Protein AF-A0A4U3FP28-F1 (afdb_monomer_lite)

Secondary structure (DSSP, 8-state):
-PPPP-SS-TT-HHHHHHHHHHHHHHHHHTS-S---HHHHHHHHHHHHHHHHHHHHHHHHHHHHHHHHTT--

Sequence (72 aa):
MPKTISYTELDDPANDLRKAHAIIDLMIDSIPVGGDETESWRMAAIQDFVFRSLQKLDALINDATSNAGKSS

Structure (mmCIF, N/CA/C/O backbone):
data_AF-A0A4U3FP28-F1
#
_entry.id   AF-A0A4U3FP28-F1
#
loop_
_atom_site.group_PDB
_atom_site.id
_atom_site.type_symbol
_atom_site.label_atom_id
_atom_site.label_alt_id
_atom_site.label_comp_id
_atom_site.label_asym_id
_atom_site.label_entity_id
_atom_site.label_seq_id
_atom_site.pdbx_PDB_ins_code
_atom_site.Cartn_x
_atom_site.Cartn_y
_atom_site.Cartn_z
_atom_site.occupancy
_atom_site.B_iso_or_equiv
_atom_site.auth_seq_id
_atom_site.auth_comp_id
_atom_site.auth_asym_id
_atom_site.auth_atom_id
_atom_site.pdbx_PDB_model_num
ATOM 1 N N . MET A 1 1 ? -0.466 -12.767 13.718 1.00 37.72 1 MET A N 1
ATOM 2 C CA . MET A 1 1 ? -1.317 -13.063 12.545 1.00 37.72 1 MET A CA 1
ATOM 3 C C . MET A 1 1 ? -1.800 -11.730 11.997 1.00 37.72 1 MET A C 1
ATOM 5 O O . MET A 1 1 ? -2.293 -10.955 12.814 1.00 37.72 1 MET A O 1
ATOM 9 N N . PRO A 1 2 ? -1.607 -11.406 10.705 1.00 48.59 2 PRO A N 1
ATOM 10 C CA . PRO A 1 2 ? -2.147 -10.167 10.149 1.00 48.59 2 PRO A CA 1
ATOM 11 C C . PRO A 1 2 ? -3.676 -10.183 10.298 1.00 48.59 2 PRO A C 1
ATOM 13 O O . PRO A 1 2 ? -4.319 -11.176 9.959 1.00 48.59 2 PRO A O 1
ATOM 16 N N . LYS A 1 3 ? -4.249 -9.129 10.893 1.00 61.91 3 LYS A N 1
ATOM 17 C CA . LYS A 1 3 ? -5.708 -8.990 11.029 1.00 61.91 3 LYS A CA 1
ATOM 18 C C . LYS A 1 3 ? -6.312 -8.755 9.642 1.00 61.91 3 LYS A C 1
ATOM 20 O O . LYS A 1 3 ? -5.820 -7.913 8.897 1.00 61.91 3 LYS A O 1
ATOM 25 N N . THR A 1 4 ? -7.365 -9.497 9.317 1.00 77.94 4 THR A N 1
ATOM 26 C CA . THR A 1 4 ? -8.087 -9.421 8.040 1.00 77.94 4 THR A CA 1
ATOM 27 C C . THR A 1 4 ? -8.686 -8.026 7.830 1.00 77.94 4 THR A C 1
ATOM 29 O O . THR A 1 4 ? -9.160 -7.407 8.783 1.00 77.94 4 THR A O 1
ATOM 32 N N . ILE A 1 5 ? -8.663 -7.527 6.590 1.00 81.31 5 ILE A N 1
ATOM 33 C CA . ILE A 1 5 ? -9.392 -6.310 6.201 1.00 81.31 5 ILE A CA 1
ATOM 34 C C . ILE A 1 5 ? -10.893 -6.590 6.306 1.00 81.31 5 ILE A C 1
ATOM 36 O O . ILE A 1 5 ? -11.376 -7.596 5.786 1.00 81.31 5 ILE A O 1
ATOM 40 N N . SER A 1 6 ? -11.627 -5.690 6.954 1.00 79.94 6 SER A N 1
ATOM 41 C CA . SER A 1 6 ? -13.085 -5.717 7.042 1.00 79.94 6 SER A CA 1
ATOM 42 C C . SER A 1 6 ? -13.674 -4.628 6.144 1.00 79.94 6 SER A C 1
ATOM 44 O O . SER A 1 6 ? -13.226 -3.487 6.157 1.00 79.94 6 SER A O 1
ATOM 46 N N . TYR A 1 7 ? -14.693 -4.933 5.344 1.00 78.31 7 TYR A N 1
ATOM 47 C CA . TYR A 1 7 ? -15.369 -3.914 4.521 1.00 78.31 7 TYR A CA 1
ATOM 48 C C . TYR A 1 7 ? -16.616 -3.333 5.195 1.00 78.31 7 TYR A C 1
ATOM 50 O O . TYR A 1 7 ? -17.207 -2.388 4.683 1.00 78.31 7 TYR A O 1
ATOM 58 N N . THR A 1 8 ? -17.002 -3.882 6.347 1.00 80.44 8 THR A N 1
ATOM 59 C CA . THR A 1 8 ? -18.192 -3.478 7.105 1.00 80.44 8 THR A CA 1
ATOM 60 C C . THR A 1 8 ? -17.853 -2.637 8.334 1.00 80.44 8 THR A C 1
ATOM 62 O O . THR A 1 8 ? -18.707 -1.910 8.825 1.00 80.44 8 THR A O 1
ATOM 65 N N . GLU A 1 9 ? -16.613 -2.700 8.821 1.00 75.00 9 GLU A N 1
ATOM 66 C CA . GLU A 1 9 ? -16.114 -1.861 9.919 1.00 75.00 9 GLU A CA 1
ATOM 67 C C . GLU A 1 9 ? -15.567 -0.543 9.354 1.00 75.00 9 GLU A C 1
ATOM 69 O O . GLU A 1 9 ? -14.362 -0.376 9.161 1.00 75.00 9 GLU A O 1
ATOM 74 N N . LEU A 1 10 ? -16.475 0.372 9.005 1.00 70.94 10 LEU A N 1
ATOM 75 C CA . LEU A 1 10 ? -16.134 1.663 8.392 1.00 70.94 10 LEU A CA 1
ATOM 76 C C . LEU A 1 10 ? -15.532 2.667 9.387 1.00 70.94 10 LEU A C 1
ATOM 78 O O . LEU A 1 10 ? -14.820 3.567 8.964 1.00 70.94 10 LEU A O 1
ATOM 82 N N . ASP A 1 11 ? -15.777 2.480 10.686 1.00 78.31 11 ASP A N 1
ATOM 83 C CA . ASP A 1 11 ? -15.359 3.415 11.738 1.00 78.31 11 ASP A CA 1
ATOM 84 C C . ASP A 1 11 ? -14.093 2.966 12.495 1.00 78.31 11 ASP A C 1
ATOM 86 O O . ASP A 1 11 ? -13.728 3.595 13.485 1.00 78.31 11 ASP A O 1
ATOM 90 N N . ASP A 1 12 ? -13.423 1.880 12.076 1.00 78.06 12 ASP A N 1
ATOM 91 C CA . ASP A 1 12 ? -12.144 1.442 12.664 1.00 78.06 12 ASP A CA 1
ATOM 92 C C . ASP A 1 12 ? -10.962 2.076 11.900 1.00 78.06 12 ASP A C 1
ATOM 94 O O . ASP A 1 12 ? -10.644 1.634 10.788 1.00 78.06 12 ASP A O 1
ATOM 98 N N . PRO A 1 13 ? -10.235 3.051 12.487 1.00 75.62 13 PRO A N 1
ATOM 99 C CA . PRO A 1 13 ? -9.080 3.667 11.838 1.00 75.62 13 PRO A CA 1
ATOM 100 C C . PRO A 1 13 ? -7.985 2.653 11.488 1.00 75.62 13 PRO A C 1
ATOM 102 O O . PRO A 1 13 ? -7.292 2.805 10.484 1.00 75.62 13 PRO A O 1
ATOM 105 N N . ALA A 1 14 ? -7.826 1.586 12.281 1.00 78.00 14 ALA A N 1
ATOM 106 C CA . ALA A 1 14 ? -6.849 0.545 11.986 1.00 78.00 14 ALA A CA 1
ATOM 107 C C . ALA A 1 14 ? -7.251 -0.271 10.750 1.00 78.00 14 ALA A C 1
ATOM 109 O O . ALA A 1 14 ? -6.384 -0.757 10.025 1.00 78.00 14 ALA A O 1
ATOM 110 N N . ASN A 1 15 ? -8.548 -0.423 10.494 1.00 82.25 15 ASN A N 1
ATOM 111 C CA . ASN A 1 15 ? -9.056 -1.101 9.312 1.00 82.25 15 ASN A CA 1
ATOM 112 C C . ASN A 1 15 ? -8.840 -0.266 8.038 1.00 82.25 15 ASN A C 1
ATOM 114 O O . ASN A 1 15 ? -8.402 -0.810 7.025 1.00 82.25 15 ASN A O 1
ATOM 118 N N . ASP A 1 16 ? -9.044 1.051 8.094 1.00 78.81 16 ASP A N 1
ATOM 119 C CA . ASP A 1 16 ? -8.742 1.942 6.965 1.00 78.81 16 ASP A CA 1
ATOM 120 C C . ASP A 1 16 ? -7.248 1.979 6.626 1.00 78.81 16 ASP A C 1
ATOM 122 O O . ASP A 1 16 ? -6.872 1.919 5.453 1.00 78.81 16 ASP A O 1
ATOM 126 N N . LEU A 1 17 ? -6.379 1.964 7.639 1.00 81.62 17 LEU A N 1
ATOM 127 C CA . LEU A 1 17 ? -4.934 1.858 7.428 1.00 81.62 17 LEU A CA 1
ATOM 128 C C . LEU A 1 17 ? -4.535 0.514 6.791 1.00 81.62 17 LEU A C 1
ATOM 130 O O . LEU A 1 17 ? -3.668 0.486 5.919 1.00 81.62 17 LEU A O 1
ATOM 134 N N . ARG A 1 18 ? -5.194 -0.598 7.152 1.00 80.81 18 ARG A N 1
ATOM 135 C CA . ARG A 1 18 ? -4.976 -1.899 6.487 1.00 80.81 18 ARG A CA 1
ATOM 136 C C . ARG A 1 18 ? -5.437 -1.889 5.029 1.00 80.81 18 ARG A C 1
ATOM 138 O O . ARG A 1 18 ? -4.765 -2.474 4.185 1.00 80.81 18 ARG A O 1
ATOM 145 N N . LYS A 1 19 ? -6.547 -1.213 4.706 1.00 82.56 19 LYS A N 1
ATOM 146 C CA . LYS A 1 19 ? -6.977 -1.025 3.307 1.00 82.56 19 LYS A CA 1
ATOM 147 C C . LYS A 1 19 ? -5.931 -0.238 2.518 1.00 82.56 19 LYS A C 1
ATOM 149 O O . LYS A 1 19 ? -5.593 -0.638 1.409 1.00 82.56 19 LYS A O 1
ATOM 154 N N . ALA A 1 20 ? -5.390 0.837 3.097 1.00 80.62 20 ALA A N 1
ATOM 155 C CA . ALA A 1 20 ? -4.313 1.607 2.478 1.00 80.62 20 ALA A CA 1
ATOM 156 C C . ALA A 1 20 ? -3.064 0.744 2.229 1.00 80.62 20 ALA A C 1
ATOM 158 O O . ALA A 1 20 ? -2.507 0.796 1.135 1.00 80.62 20 ALA A O 1
ATOM 159 N N . HIS A 1 21 ? -2.680 -0.099 3.194 1.00 82.31 21 HIS A N 1
ATOM 160 C CA . HIS A 1 21 ? -1.581 -1.057 3.035 1.00 82.31 21 HIS A CA 1
ATOM 161 C C . HIS A 1 21 ? -1.820 -1.999 1.843 1.00 82.31 21 HIS A C 1
ATOM 163 O O . HIS A 1 21 ? -0.972 -2.098 0.964 1.00 82.31 21 HIS A O 1
ATOM 169 N N . ALA A 1 22 ? -2.999 -2.623 1.749 1.00 82.69 22 ALA A N 1
ATOM 170 C CA . ALA A 1 22 ? -3.311 -3.547 0.655 1.00 82.69 22 ALA A CA 1
ATOM 171 C C . ALA A 1 22 ? -3.359 -2.876 -0.729 1.00 82.69 22 ALA A C 1
ATOM 173 O O . ALA A 1 22 ? -2.973 -3.489 -1.721 1.00 82.69 22 ALA A O 1
ATOM 174 N N . ILE A 1 23 ? -3.815 -1.621 -0.816 1.00 81.00 23 ILE A N 1
ATOM 175 C CA . ILE A 1 23 ? -3.765 -0.854 -2.072 1.00 81.00 23 ILE A CA 1
ATOM 176 C C . ILE A 1 23 ? -2.313 -0.635 -2.497 1.00 81.00 23 ILE A C 1
ATOM 178 O O . ILE A 1 23 ? -1.988 -0.789 -3.671 1.00 81.00 23 ILE A O 1
ATOM 182 N N . ILE A 1 24 ? -1.444 -0.292 -1.548 1.00 77.25 24 ILE A N 1
ATOM 183 C CA . ILE A 1 24 ? -0.026 -0.087 -1.824 1.00 77.25 24 ILE A CA 1
ATOM 184 C C . ILE A 1 24 ? 0.635 -1.400 -2.268 1.00 77.25 24 ILE A C 1
ATOM 186 O O . ILE A 1 24 ? 1.365 -1.377 -3.254 1.00 77.25 24 ILE A O 1
ATOM 190 N N . ASP A 1 25 ? 0.333 -2.535 -1.633 1.00 76.00 25 ASP A N 1
ATOM 191 C CA . ASP A 1 25 ? 0.837 -3.848 -2.069 1.00 76.00 25 ASP A CA 1
ATOM 192 C C . ASP A 1 25 ? 0.416 -4.172 -3.513 1.00 76.00 25 ASP A C 1
ATOM 194 O O . ASP A 1 25 ? 1.251 -4.540 -4.337 1.00 76.00 25 ASP A O 1
ATOM 198 N N . LEU A 1 26 ? -0.853 -3.932 -3.867 1.00 79.25 26 LEU A N 1
ATOM 199 C CA . LEU A 1 26 ? -1.339 -4.095 -5.244 1.00 79.25 26 LEU A CA 1
ATOM 200 C C . LEU A 1 26 ? -0.599 -3.186 -6.235 1.00 79.25 26 LEU A C 1
ATOM 202 O O . LEU A 1 26 ? -0.341 -3.583 -7.372 1.00 79.25 26 LEU A O 1
ATOM 206 N N . MET A 1 27 ? -0.248 -1.966 -5.818 1.00 74.31 27 MET A N 1
ATOM 207 C CA . MET A 1 27 ? 0.560 -1.069 -6.642 1.00 74.31 27 MET A CA 1
ATOM 208 C C . MET A 1 27 ? 1.971 -1.625 -6.858 1.00 74.31 27 MET A C 1
ATOM 210 O O . MET A 1 27 ? 2.457 -1.536 -7.984 1.00 74.31 27 MET A O 1
ATOM 214 N N . ILE A 1 28 ? 2.603 -2.228 -5.842 1.00 71.62 28 ILE A N 1
ATOM 215 C CA . ILE A 1 28 ? 3.911 -2.898 -5.981 1.00 71.62 28 ILE A CA 1
ATOM 216 C C . ILE A 1 28 ? 3.816 -4.041 -6.986 1.00 71.62 28 ILE A C 1
ATOM 218 O O . ILE A 1 28 ? 4.639 -4.112 -7.893 1.00 71.62 28 ILE A O 1
ATOM 222 N N . ASP A 1 29 ? 2.805 -4.898 -6.861 1.00 74.75 29 ASP A N 1
ATOM 223 C CA . ASP A 1 29 ? 2.625 -6.052 -7.748 1.00 74.75 29 ASP A CA 1
ATOM 224 C C . ASP A 1 29 ? 2.382 -5.637 -9.209 1.00 74.75 29 ASP A C 1
ATOM 226 O O . ASP A 1 29 ? 2.686 -6.386 -10.138 1.00 74.75 29 ASP A O 1
ATOM 230 N N . SER A 1 30 ? 1.859 -4.426 -9.429 1.00 76.62 30 SER A N 1
ATOM 231 C CA . SER A 1 30 ? 1.630 -3.862 -10.764 1.00 76.62 30 SER A CA 1
ATOM 232 C C . SER A 1 30 ? 2.867 -3.220 -11.409 1.00 76.62 30 SER A C 1
ATOM 234 O O . SER A 1 30 ? 2.807 -2.829 -12.577 1.00 76.62 30 SER A O 1
ATOM 236 N N . ILE A 1 31 ? 3.983 -3.099 -10.679 1.00 72.38 31 ILE A N 1
ATOM 237 C CA . ILE A 1 31 ? 5.227 -2.514 -11.190 1.00 72.38 31 ILE A CA 1
ATOM 238 C C . ILE A 1 31 ? 5.795 -3.402 -12.309 1.00 72.38 31 ILE A C 1
ATOM 240 O O . ILE A 1 31 ? 6.104 -4.570 -12.060 1.00 72.38 31 ILE A O 1
ATOM 244 N N . PRO A 1 32 ? 6.000 -2.869 -13.530 1.00 73.88 32 PRO A N 1
ATOM 245 C CA . PRO A 1 32 ? 6.644 -3.614 -14.602 1.00 73.88 32 PRO A CA 1
ATOM 246 C C . PRO A 1 32 ? 8.053 -4.043 -14.187 1.00 73.88 32 PRO A C 1
ATOM 248 O O . PRO A 1 32 ? 8.886 -3.218 -13.807 1.00 73.88 32 PRO A O 1
ATOM 251 N N . VAL A 1 33 ? 8.334 -5.342 -14.277 1.00 69.00 33 VAL A N 1
ATOM 252 C CA . VAL A 1 33 ? 9.675 -5.891 -14.047 1.00 69.00 33 VAL A CA 1
ATOM 253 C C . VAL A 1 33 ? 10.383 -5.979 -15.397 1.00 69.00 33 VAL A C 1
ATOM 255 O O . VAL A 1 33 ? 10.374 -7.013 -16.061 1.00 69.00 33 VAL A O 1
ATOM 258 N N . GLY A 1 34 ? 10.935 -4.856 -15.845 1.00 70.38 34 GLY A N 1
ATOM 259 C CA . GLY A 1 34 ? 11.643 -4.752 -17.119 1.00 70.38 34 GLY A CA 1
ATOM 260 C C . GLY A 1 34 ? 11.620 -3.328 -17.657 1.00 70.38 34 GLY A C 1
ATOM 261 O O . GLY A 1 34 ? 10.649 -2.610 -17.450 1.00 70.38 34 GLY A O 1
ATOM 262 N N . GLY A 1 35 ? 12.701 -2.925 -18.317 1.00 67.88 35 GLY A N 1
ATOM 263 C CA . GLY A 1 35 ? 12.864 -1.571 -18.832 1.00 67.88 35 GLY A CA 1
ATOM 264 C C . GLY A 1 35 ? 14.330 -1.226 -19.057 1.00 67.88 35 GLY A C 1
ATOM 265 O O . GLY A 1 35 ? 15.222 -2.000 -18.698 1.00 67.88 35 GLY A O 1
ATOM 266 N N . ASP A 1 36 ? 14.584 -0.070 -19.663 1.00 79.88 36 ASP A N 1
ATOM 267 C CA . ASP A 1 36 ? 15.940 0.468 -19.745 1.00 79.88 36 ASP A CA 1
ATOM 268 C C . ASP A 1 36 ? 16.460 0.917 -18.360 1.00 79.88 36 ASP A C 1
ATOM 270 O O . ASP A 1 36 ? 15.782 0.823 -17.329 1.00 79.88 36 ASP A O 1
ATOM 274 N N . GLU A 1 37 ? 17.705 1.386 -18.309 1.00 76.62 37 GLU A N 1
ATOM 275 C CA . GLU A 1 37 ? 18.357 1.812 -17.065 1.00 76.62 37 GLU A CA 1
ATOM 276 C C . GLU A 1 37 ? 17.602 2.968 -16.369 1.00 76.62 37 GLU A C 1
ATOM 278 O O . GLU A 1 37 ? 17.563 3.049 -15.139 1.00 76.62 37 GLU A O 1
ATOM 283 N N . THR A 1 38 ? 16.922 3.826 -17.140 1.00 78.31 38 THR A N 1
ATOM 284 C CA . THR A 1 38 ? 16.137 4.952 -16.608 1.00 78.31 38 THR A CA 1
ATOM 285 C C . THR A 1 38 ? 14.823 4.473 -15.998 1.00 78.31 38 THR A C 1
ATOM 287 O O . THR A 1 38 ? 14.422 4.939 -14.929 1.00 78.31 38 THR A O 1
ATOM 290 N N . GLU A 1 39 ? 14.145 3.538 -16.658 1.00 76.06 39 GLU A N 1
ATOM 291 C CA . GLU A 1 39 ? 12.920 2.910 -16.159 1.00 76.06 39 GLU A CA 1
ATOM 292 C C . GLU A 1 39 ? 13.187 2.111 -14.877 1.00 76.06 39 GLU A C 1
ATOM 294 O O . GLU A 1 39 ? 12.458 2.251 -13.893 1.00 76.06 39 GLU A O 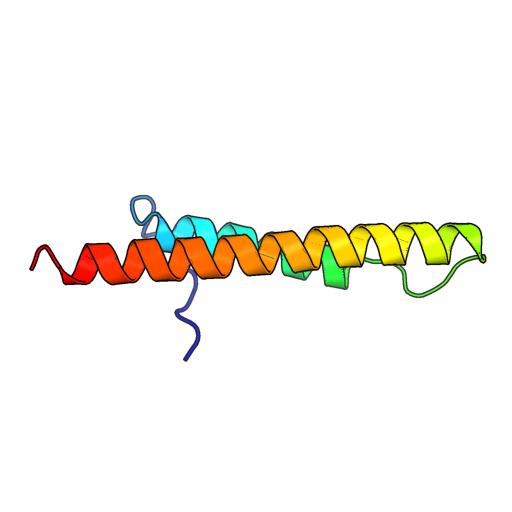1
ATOM 299 N N . SER A 1 40 ? 14.313 1.397 -14.826 1.00 75.62 40 SER A N 1
ATOM 300 C CA . SER A 1 40 ? 14.759 0.661 -13.639 1.00 75.62 40 SER A CA 1
ATOM 301 C C . SER A 1 40 ? 14.965 1.577 -12.426 1.00 75.62 40 SER A C 1
ATOM 303 O O . SER A 1 40 ? 14.515 1.263 -11.322 1.00 75.62 40 SER A O 1
ATOM 305 N N . TRP A 1 41 ? 15.588 2.747 -12.617 1.00 77.88 41 TRP A N 1
ATOM 306 C CA . TRP A 1 41 ? 15.772 3.722 -11.535 1.00 77.88 41 TRP A CA 1
ATOM 307 C C . TRP A 1 41 ? 14.443 4.307 -11.038 1.00 77.88 41 TRP A C 1
ATOM 309 O O . TRP A 1 41 ? 14.238 4.441 -9.830 1.00 77.88 41 TRP A O 1
ATOM 319 N N . ARG A 1 42 ? 13.512 4.618 -11.951 1.00 80.25 42 ARG A N 1
ATOM 320 C CA . ARG A 1 42 ? 12.170 5.101 -11.584 1.00 80.25 42 ARG A CA 1
ATOM 321 C C . ARG A 1 42 ? 11.415 4.057 -10.768 1.00 80.25 42 ARG A C 1
ATOM 323 O O . ARG A 1 42 ? 10.816 4.412 -9.754 1.00 80.25 42 ARG A O 1
ATOM 330 N N . MET A 1 43 ? 11.493 2.784 -11.158 1.00 78.81 43 MET A N 1
ATOM 331 C CA . MET A 1 43 ? 10.856 1.696 -10.416 1.00 78.81 43 MET A CA 1
ATOM 332 C C . MET A 1 43 ? 11.476 1.503 -9.030 1.00 78.81 43 MET A C 1
ATOM 334 O O . MET A 1 43 ? 10.735 1.362 -8.059 1.00 78.81 43 MET A O 1
ATOM 338 N N . ALA A 1 44 ? 12.803 1.596 -8.903 1.00 79.06 44 ALA A N 1
ATOM 339 C CA . ALA A 1 44 ? 13.476 1.547 -7.606 1.00 79.06 44 ALA A CA 1
ATOM 340 C C . ALA A 1 44 ? 13.058 2.710 -6.684 1.00 79.06 44 ALA A C 1
ATOM 342 O O . ALA A 1 44 ? 12.810 2.503 -5.496 1.00 79.06 44 ALA A O 1
ATOM 343 N N . ALA A 1 45 ? 12.922 3.928 -7.222 1.00 82.88 45 ALA A N 1
ATOM 344 C CA . ALA A 1 45 ? 12.460 5.088 -6.457 1.00 82.88 45 ALA A CA 1
ATOM 345 C C . ALA A 1 45 ? 11.001 4.939 -5.986 1.00 82.88 45 ALA A C 1
ATOM 347 O O . ALA A 1 45 ? 10.678 5.283 -4.847 1.00 82.88 45 ALA A O 1
ATOM 348 N N . ILE A 1 46 ? 10.128 4.395 -6.841 1.00 81.69 46 ILE A N 1
ATOM 349 C CA . ILE A 1 46 ? 8.736 4.085 -6.488 1.00 81.69 46 ILE A CA 1
ATOM 350 C C . ILE A 1 46 ? 8.694 3.026 -5.380 1.00 81.69 46 ILE A C 1
ATOM 352 O O . ILE A 1 46 ? 7.999 3.225 -4.385 1.00 81.69 46 ILE A O 1
ATOM 356 N N . GLN A 1 47 ? 9.470 1.946 -5.509 1.00 80.06 47 GLN A N 1
ATOM 357 C CA . GLN A 1 47 ? 9.555 0.891 -4.495 1.00 80.06 4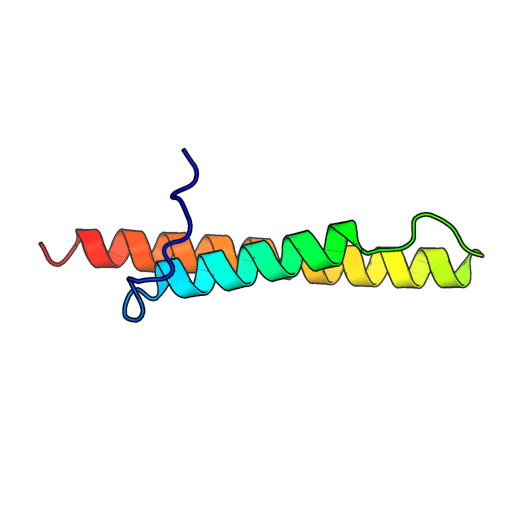7 GLN A CA 1
ATOM 358 C C . GLN A 1 47 ? 10.046 1.419 -3.140 1.00 80.06 47 GLN A C 1
ATOM 360 O O . GLN A 1 47 ? 9.438 1.098 -2.122 1.00 80.06 47 GLN A O 1
ATOM 365 N N . ASP A 1 48 ? 11.085 2.265 -3.103 1.00 84.88 48 ASP A N 1
ATOM 366 C CA . ASP A 1 48 ? 11.575 2.861 -1.847 1.00 84.88 48 ASP A CA 1
ATOM 367 C C . ASP A 1 48 ? 10.504 3.744 -1.184 1.00 84.88 48 ASP A C 1
ATOM 369 O O . ASP A 1 48 ? 10.237 3.628 0.015 1.00 84.88 48 ASP A O 1
ATOM 373 N N . PHE A 1 49 ? 9.828 4.598 -1.961 1.00 83.56 49 PHE A N 1
ATOM 374 C CA . PHE A 1 49 ? 8.754 5.444 -1.436 1.00 83.56 49 PHE A CA 1
ATOM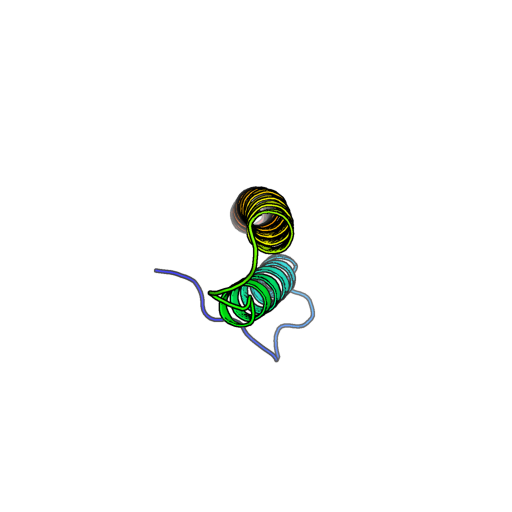 375 C C . PHE A 1 49 ? 7.591 4.619 -0.870 1.00 83.56 49 PHE A C 1
ATOM 377 O O . PHE A 1 49 ? 7.078 4.908 0.218 1.00 83.56 49 PHE A O 1
ATOM 384 N N . VAL A 1 50 ? 7.190 3.578 -1.596 1.00 81.25 50 VAL A N 1
ATOM 385 C CA . VAL A 1 50 ? 6.139 2.650 -1.189 1.00 81.25 50 VAL A CA 1
ATOM 386 C C . VAL A 1 50 ? 6.524 1.924 0.099 1.00 81.25 50 VAL A C 1
ATOM 388 O O . VAL A 1 50 ? 5.765 1.969 1.066 1.00 81.25 50 VAL A O 1
ATOM 391 N N . PHE A 1 51 ? 7.718 1.335 0.164 1.00 82.38 51 PHE 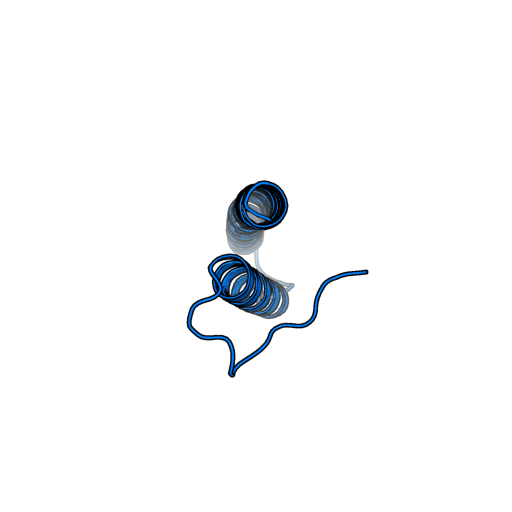A N 1
ATOM 392 C CA . PHE A 1 51 ? 8.188 0.609 1.341 1.00 82.38 51 PHE A CA 1
ATOM 393 C C . PHE A 1 51 ? 8.193 1.489 2.600 1.00 82.38 51 PHE A C 1
ATOM 395 O O . PHE A 1 51 ? 7.679 1.098 3.649 1.00 82.38 51 PHE A O 1
ATOM 402 N N . ARG A 1 52 ? 8.684 2.731 2.493 1.00 85.62 52 ARG A N 1
ATOM 403 C CA . ARG A 1 52 ? 8.643 3.701 3.603 1.00 85.62 52 ARG A CA 1
ATOM 404 C C . ARG A 1 52 ? 7.219 4.081 4.005 1.00 85.62 52 ARG A C 1
ATOM 406 O O . ARG A 1 52 ? 6.976 4.394 5.171 1.00 85.62 52 ARG A O 1
ATOM 413 N N . SER A 1 53 ? 6.290 4.102 3.054 1.00 82.50 53 SER A N 1
ATOM 414 C CA . SER A 1 53 ? 4.878 4.389 3.322 1.00 82.50 53 SER A CA 1
ATOM 415 C C . SER A 1 53 ? 4.218 3.241 4.085 1.00 82.50 53 SER A C 1
ATOM 417 O O . SER A 1 53 ? 3.530 3.504 5.070 1.00 82.50 53 SER A O 1
ATOM 419 N N . LEU A 1 54 ? 4.510 1.987 3.718 1.00 81.38 54 LEU A N 1
ATOM 420 C CA . LEU A 1 54 ? 4.052 0.799 4.447 1.00 81.38 54 LEU A CA 1
ATOM 421 C C . LEU A 1 54 ? 4.557 0.789 5.895 1.00 81.38 54 LEU A C 1
ATOM 423 O O . LEU A 1 54 ? 3.760 0.653 6.815 1.00 81.38 54 LEU A O 1
ATOM 427 N N . GLN A 1 55 ? 5.843 1.076 6.125 1.00 86.94 55 GLN A N 1
ATOM 428 C CA . GLN A 1 55 ? 6.396 1.157 7.487 1.00 86.94 55 GLN A CA 1
ATOM 429 C C . GLN A 1 55 ? 5.689 2.203 8.367 1.00 86.94 55 GLN A C 1
ATOM 431 O O . GLN A 1 55 ? 5.485 1.988 9.563 1.00 86.94 55 GLN A O 1
ATOM 436 N N . LYS A 1 56 ? 5.308 3.351 7.791 1.00 86.81 56 LYS A N 1
ATOM 437 C CA . LYS A 1 56 ? 4.541 4.379 8.512 1.00 86.81 56 LYS A CA 1
ATOM 438 C C . LYS A 1 56 ? 3.116 3.921 8.805 1.00 86.81 56 LYS A C 1
ATOM 440 O O . LYS A 1 56 ? 2.613 4.201 9.890 1.00 86.81 56 LYS A O 1
ATOM 445 N N . LEU A 1 57 ? 2.47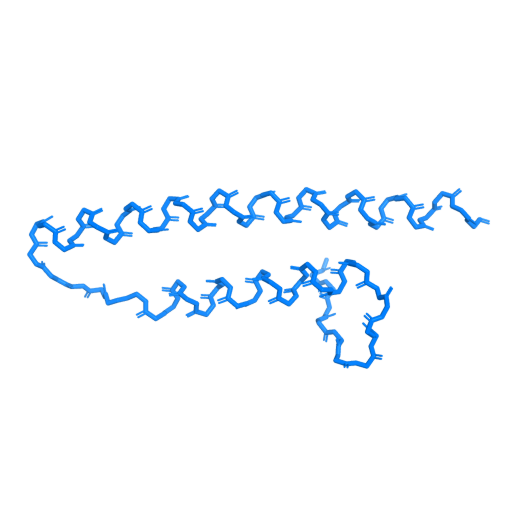5 3.229 7.863 1.00 82.44 57 LEU A N 1
ATOM 446 C CA . LEU A 1 57 ? 1.150 2.648 8.076 1.00 82.44 57 LEU A CA 1
ATOM 447 C C . LEU A 1 57 ? 1.183 1.591 9.180 1.00 82.44 57 LEU A C 1
ATOM 449 O O . LEU A 1 57 ? 0.333 1.639 10.061 1.00 82.44 57 LEU A O 1
ATOM 453 N N . ASP A 1 58 ? 2.186 0.714 9.202 1.00 82.62 58 ASP A N 1
ATOM 454 C CA . ASP A 1 58 ? 2.359 -0.281 10.265 1.00 82.62 58 ASP A CA 1
ATOM 455 C C . ASP A 1 58 ? 2.489 0.372 11.644 1.00 82.62 58 ASP A C 1
ATOM 457 O O . ASP A 1 58 ? 1.845 -0.058 12.604 1.00 82.62 58 ASP A O 1
ATOM 461 N N . ALA A 1 59 ? 3.277 1.446 11.749 1.00 87.31 59 ALA A N 1
ATOM 462 C CA . ALA A 1 59 ? 3.391 2.216 12.983 1.00 87.31 59 ALA A CA 1
ATOM 463 C C . ALA A 1 59 ? 2.034 2.804 13.413 1.00 87.31 59 ALA A C 1
ATOM 465 O O . ALA A 1 59 ? 1.630 2.633 14.562 1.00 87.31 59 ALA A O 1
ATOM 466 N N . LEU A 1 60 ? 1.286 3.413 12.485 1.00 84.50 60 LEU A N 1
ATOM 467 C CA . LEU A 1 60 ? -0.045 3.964 12.761 1.00 84.50 60 LEU A CA 1
ATOM 468 C C . LEU A 1 60 ? -1.066 2.881 13.147 1.00 84.50 60 LEU A C 1
ATOM 470 O O . LEU A 1 60 ? -1.883 3.102 14.039 1.00 84.50 60 LEU A O 1
ATOM 474 N N . ILE A 1 61 ? -1.020 1.704 12.514 1.00 83.12 61 ILE A N 1
ATOM 475 C CA . ILE A 1 61 ? -1.882 0.561 12.848 1.00 83.12 61 ILE A CA 1
ATOM 476 C C . ILE A 1 61 ? -1.590 0.093 14.272 1.00 83.12 61 ILE A C 1
ATOM 478 O O . ILE A 1 61 ? -2.526 -0.140 15.044 1.00 83.12 61 ILE A O 1
ATOM 482 N N . ASN A 1 62 ? -0.310 -0.035 14.627 1.00 85.00 62 ASN A N 1
ATOM 483 C CA . ASN A 1 62 ? 0.124 -0.439 15.962 1.00 85.00 62 ASN A CA 1
ATOM 484 C C . ASN A 1 62 ? -0.279 0.596 17.026 1.00 85.00 62 ASN A C 1
ATOM 486 O O . ASN A 1 62 ? -0.773 0.220 18.091 1.00 85.00 62 ASN A O 1
ATOM 490 N N . ASP A 1 63 ? -0.162 1.891 16.732 1.00 87.31 63 ASP A N 1
ATOM 491 C CA . ASP A 1 63 ? -0.616 2.970 17.619 1.00 87.31 63 ASP A CA 1
ATOM 492 C C . ASP A 1 63 ? -2.144 2.962 17.795 1.00 87.31 63 ASP A C 1
ATOM 494 O O . ASP A 1 63 ? -2.651 3.033 18.916 1.00 87.31 63 ASP A O 1
ATOM 498 N N . ALA A 1 64 ? -2.902 2.807 16.706 1.00 79.00 64 ALA A N 1
ATOM 499 C CA . ALA A 1 64 ? -4.362 2.743 16.753 1.00 79.00 64 ALA A CA 1
ATOM 500 C C . ALA A 1 64 ? -4.858 1.530 17.560 1.00 79.00 64 ALA A C 1
ATOM 502 O O . ALA A 1 64 ? -5.746 1.655 18.405 1.00 79.00 64 ALA A O 1
ATOM 503 N N . THR A 1 65 ? -4.249 0.357 17.359 1.00 78.56 65 THR A N 1
ATOM 504 C CA . THR A 1 65 ? -4.622 -0.857 18.104 1.00 78.56 65 THR A CA 1
ATOM 505 C C . THR A 1 65 ? -4.187 -0.825 19.568 1.00 78.56 65 THR A C 1
ATOM 507 O O . THR A 1 65 ? -4.925 -1.315 20.424 1.00 78.56 65 THR A O 1
ATOM 510 N N . SER A 1 66 ? -3.030 -0.241 19.885 1.00 79.81 66 SER A N 1
ATOM 511 C CA . SER A 1 66 ? -2.556 -0.127 21.270 1.00 79.81 66 SER A CA 1
ATOM 512 C C . SER A 1 66 ? -3.338 0.905 22.089 1.00 79.81 66 SER A C 1
ATOM 514 O O . SER A 1 66 ? -3.527 0.705 23.289 1.00 79.81 66 SER A O 1
ATOM 516 N N . ASN A 1 67 ? -3.851 1.967 21.461 1.00 70.50 67 ASN A N 1
ATOM 517 C CA . ASN A 1 67 ? -4.728 2.934 22.123 1.00 70.50 67 ASN A CA 1
ATOM 518 C C . ASN A 1 67 ? -6.149 2.394 22.336 1.00 70.50 67 ASN A C 1
ATOM 520 O O . ASN A 1 67 ? -6.711 2.610 23.406 1.00 70.50 67 ASN A O 1
ATOM 524 N N . ALA A 1 68 ? -6.697 1.620 21.393 1.00 62.16 68 ALA A N 1
ATOM 525 C CA . ALA A 1 68 ? -8.000 0.971 21.569 1.00 62.16 68 ALA A CA 1
ATOM 526 C C . ALA A 1 68 ? -8.034 0.015 22.783 1.00 62.16 68 ALA A C 1
ATOM 528 O O . ALA A 1 68 ? -9.048 -0.081 23.467 1.00 62.16 68 ALA A O 1
ATOM 529 N N . GLY A 1 69 ? -6.914 -0.650 23.095 1.00 58.03 69 GLY A N 1
ATOM 530 C CA . GLY A 1 69 ? -6.799 -1.555 24.246 1.00 58.03 69 GLY A CA 1
ATOM 531 C C . GLY A 1 69 ? -6.606 -0.880 25.611 1.00 58.03 69 GLY A C 1
ATOM 532 O O . GLY A 1 69 ? -6.675 -1.566 26.623 1.00 58.03 69 GLY A O 1
ATOM 533 N N . LYS A 1 70 ? -6.351 0.436 25.669 1.00 57.56 70 LYS A N 1
ATOM 534 C CA . LYS A 1 70 ? -6.168 1.191 26.929 1.00 57.56 70 LYS A CA 1
ATOM 535 C C . LYS A 1 70 ? -7.448 1.862 27.435 1.00 57.56 70 LYS A C 1
ATOM 537 O O . LYS A 1 70 ? -7.450 2.407 28.534 1.00 57.56 70 LYS A O 1
ATOM 542 N N . SER A 1 71 ? -8.507 1.866 26.628 1.00 53.31 71 SER A N 1
ATOM 543 C CA . SER A 1 71 ? -9.797 2.494 26.946 1.00 53.31 71 SER A CA 1
ATOM 544 C C . SER A 1 71 ? -10.871 1.496 27.402 1.00 53.31 71 SER A C 1
ATOM 546 O O . SER A 1 71 ? -12.027 1.885 27.537 1.00 53.31 71 SER 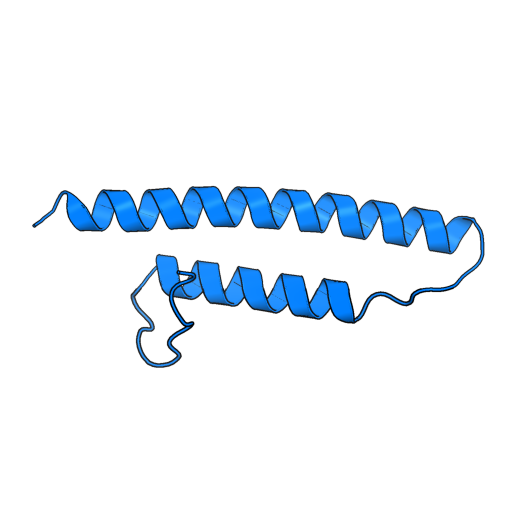A O 1
ATOM 548 N N . SER A 1 72 ? -10.504 0.227 27.615 1.00 45.97 72 SER A N 1
ATOM 549 C CA . SER A 1 72 ? -11.350 -0.850 28.163 1.00 45.97 72 SER A CA 1
ATOM 550 C C . SER A 1 72 ? -10.828 -1.290 29.525 1.00 45.97 72 SER A C 1
ATOM 552 O O . SER A 1 72 ? -11.668 -1.661 30.371 1.00 45.97 72 SER A O 1
#

Foldseek 3Di:
DPDDQDPPPPPQPLNVLVVVLVVLVVVLVPQDPDDPPVSVVVNVVSVVVSVVSNVVSVVVSCVSVVVVVVVD

pLDDT: mean 76.36, std 9.6, range [37.72, 87.31]

Organism: NCBI:txid55211

Radius of gyration: 15.62 Å; chains: 1; bounding box: 36×18×48 Å